Protein AF-0000000081276020 (afdb_homodimer)

Sequence (144 aa):
MLYGQRYEKLRRVLREVRREANLTQVQLAERLGKGQSYVSKLERGEQYIDVLEFVEWCEACSAAPGEVIARLMLYGQRYEKLRRVLREVRREANLTQVQLAERLGKGQSYVSKLERGEQYIDVLEFVEWCEAC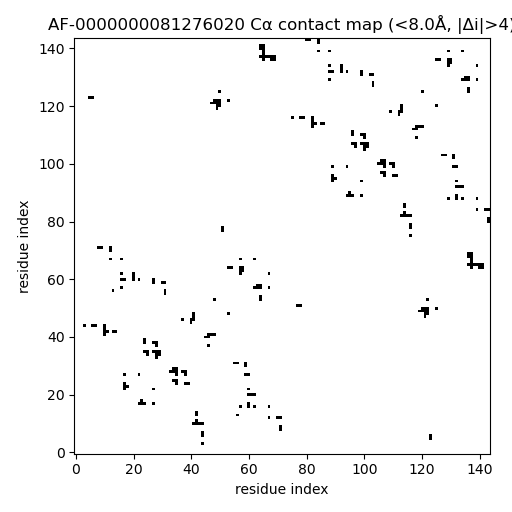SAAPGEVIARL

Organism: Ralstonia solanacearum (NCBI:txid305)

pLDDT: mean 92.73, std 11.74, range [39.75, 98.69]

Secondary structure (DSSP, 8-state):
-THHHHHHHHHHHHHHHHHHTT--HHHHHHHHTS-HHHHHHHHHTSS--BHHHHHHHHHHTT--HHHHHTT-/-THHHHHHHHHHHHHHHHHHTT--HHHHHHHHTS-HHHHHHHHHTSS--BHHHHHHHHHHTT--HHHHHTT-

Structure (mmCIF, N/CA/C/O backbone):
data_AF-0000000081276020-model_v1
#
loop_
_entity.id
_entity.type
_entity.pdbx_description
1 polymer 'Helix-turn-helix domain-containing protein'
#
loop_
_atom_site.group_PDB
_atom_site.id
_atom_site.type_symbol
_atom_site.label_atom_id
_atom_site.label_alt_id
_atom_site.label_comp_id
_atom_site.label_asym_id
_atom_site.label_entity_id
_atom_site.label_seq_id
_atom_site.pdbx_PDB_ins_code
_atom_site.Cartn_x
_atom_site.Cartn_y
_atom_site.Cartn_z
_atom_site.occupancy
_atom_site.B_iso_or_equiv
_atom_site.auth_seq_id
_atom_site.auth_comp_id
_atom_site.auth_asym_id
_atom_site.auth_atom_id
_atom_site.pdbx_PDB_model_num
ATOM 1 N N . MET A 1 1 ? -18.625 3.828 -6.773 1 40.81 1 MET A N 1
ATOM 2 C CA . MET A 1 1 ? -17.25 3.354 -6.879 1 40.81 1 MET A CA 1
ATOM 3 C C . MET A 1 1 ? -16.922 2.41 -5.727 1 40.81 1 MET A C 1
ATOM 5 O O . MET A 1 1 ? -16.828 2.836 -4.574 1 40.81 1 MET A O 1
ATOM 9 N N . LEU A 1 2 ? -17.5 1.058 -5.625 1 46.94 2 LEU A N 1
ATOM 10 C CA . LEU A 1 2 ? -17.484 -0.058 -4.688 1 46.94 2 LEU A CA 1
ATOM 11 C C . LEU A 1 2 ? -16.125 -0.173 -3.998 1 46.94 2 LEU A C 1
ATOM 13 O O . LEU A 1 2 ? -16.062 -0.488 -2.809 1 46.94 2 LEU A O 1
ATOM 17 N N . TYR A 1 3 ? -14.977 0.001 -4.938 1 53.5 3 TYR A N 1
ATOM 18 C CA . TYR A 1 3 ? -13.633 0.109 -4.375 1 53.5 3 TYR A CA 1
ATOM 19 C C . TYR A 1 3 ? -13.555 1.252 -3.371 1 53.5 3 TYR A C 1
ATOM 21 O O . TYR A 1 3 ? -12.797 1.181 -2.4 1 53.5 3 TYR A O 1
ATOM 29 N N . GLY A 1 4 ? -14.703 1.817 -3.465 1 60.56 4 GLY A N 1
ATOM 30 C CA . GLY A 1 4 ? -14.844 2.982 -2.607 1 60.56 4 GLY A CA 1
ATOM 31 C C . GLY A 1 4 ? -15.141 2.625 -1.163 1 60.56 4 GLY A C 1
ATOM 32 O O . GLY A 1 4 ? -14.633 3.268 -0.243 1 60.56 4 GLY A O 1
ATOM 33 N N . GLN A 1 5 ? -15.859 1.552 -1.09 1 66.5 5 GLN A N 1
ATOM 34 C CA . GLN A 1 5 ? -16.234 1.196 0.276 1 66.5 5 GLN A CA 1
ATOM 35 C C . GLN A 1 5 ? -15.039 0.606 1.032 1 66.5 5 GLN A C 1
ATOM 37 O O . GLN A 1 5 ? -14.852 0.89 2.217 1 66.5 5 GLN A O 1
ATOM 42 N N . ARG A 1 6 ? -14.328 -0.079 0.251 1 73.25 6 ARG A N 1
ATOM 43 C CA . ARG A 1 6 ? -13.203 -0.74 0.897 1 73.25 6 ARG A CA 1
ATOM 44 C C . ARG A 1 6 ? -12.133 0.271 1.295 1 73.25 6 ARG A C 1
ATOM 46 O O . ARG A 1 6 ? -11.367 0.039 2.236 1 73.25 6 ARG A O 1
ATOM 53 N N . TYR A 1 7 ? -12.422 1.371 0.664 1 87.06 7 TYR A N 1
ATOM 54 C CA . TYR A 1 7 ? -11.398 2.379 0.92 1 87.06 7 TYR A CA 1
ATOM 55 C C . TYR A 1 7 ? -11.742 3.209 2.15 1 87.06 7 TYR A C 1
ATOM 57 O O . TYR A 1 7 ? -10.953 4.043 2.588 1 87.06 7 TYR A O 1
ATOM 65 N N . GLU A 1 8 ? -12.93 2.955 2.641 1 91.25 8 GLU A N 1
ATOM 66 C CA . GLU A 1 8 ? -13.375 3.738 3.791 1 91.25 8 GLU A CA 1
ATOM 67 C C . GLU A 1 8 ? -12.523 3.445 5.02 1 91.25 8 GLU A C 1
ATOM 69 O O . GLU A 1 8 ? -12.141 4.363 5.75 1 91.25 8 GLU A O 1
ATOM 74 N N . LYS A 1 9 ? -12.281 2.18 5.242 1 93.12 9 LYS A N 1
ATOM 75 C CA . LYS A 1 9 ? -11.453 1.806 6.383 1 93.12 9 LYS A CA 1
ATOM 76 C C . LYS A 1 9 ? -10.047 2.373 6.25 1 93.12 9 LYS A C 1
ATOM 78 O O . LYS A 1 9 ? -9.469 2.861 7.223 1 93.12 9 LYS A O 1
ATOM 83 N N . LEU A 1 10 ? -9.484 2.275 5.062 1 94.88 10 LEU A N 1
ATOM 84 C CA . LEU A 1 10 ? -8.156 2.824 4.824 1 94.88 10 LEU A CA 1
ATOM 85 C C . LEU A 1 10 ? -8.133 4.324 5.102 1 94.88 10 LEU A C 1
ATOM 87 O O . LEU A 1 10 ? -7.219 4.82 5.766 1 94.88 10 LEU A O 1
ATOM 91 N N . ARG A 1 11 ? -9.094 5.008 4.641 1 94.06 11 ARG A N 1
ATOM 92 C CA . ARG A 1 11 ? -9.156 6.449 4.84 1 94.06 11 ARG A CA 1
ATOM 93 C C . ARG A 1 11 ? -9.25 6.797 6.32 1 94.06 11 ARG A C 1
ATOM 95 O O . ARG A 1 11 ? -8.609 7.742 6.785 1 94.06 11 ARG A O 1
ATOM 102 N N . ARG A 1 12 ? -10.078 6.043 6.992 1 95.75 12 ARG A N 1
ATOM 103 C CA . ARG A 1 12 ? -10.219 6.25 8.43 1 95.75 12 ARG A CA 1
ATOM 104 C C . ARG A 1 12 ? -8.891 6.051 9.148 1 95.75 12 ARG A C 1
ATOM 106 O O . ARG A 1 12 ? -8.516 6.855 10.008 1 95.75 12 ARG A O 1
ATOM 113 N N . VAL A 1 13 ? -8.195 5.035 8.758 1 96.69 13 VAL A N 1
ATOM 114 C CA . VAL A 1 13 ? -6.914 4.723 9.375 1 96.69 13 VAL A CA 1
ATOM 115 C C . VAL A 1 13 ? -5.91 5.832 9.07 1 96.69 13 VAL A C 1
ATOM 117 O O . VAL A 1 13 ? -5.16 6.258 9.953 1 96.69 13 VAL A O 1
ATOM 120 N N . LEU A 1 14 ? -5.887 6.293 7.828 1 96.94 14 LEU A N 1
ATOM 121 C CA . LEU A 1 14 ? -4.965 7.359 7.449 1 96.94 14 LEU A CA 1
ATOM 122 C C . LEU A 1 14 ? -5.25 8.625 8.242 1 96.94 14 LEU A C 1
ATOM 124 O O . LEU A 1 14 ? -4.324 9.281 8.727 1 96.94 14 LEU A O 1
ATOM 128 N N . ARG A 1 15 ? -6.461 8.93 8.375 1 97.69 15 ARG A N 1
ATOM 129 C CA . ARG A 1 15 ? -6.848 10.086 9.172 1 97.69 15 ARG A CA 1
ATOM 130 C C . ARG A 1 15 ? -6.422 9.93 10.625 1 97.69 15 ARG A C 1
ATOM 132 O O . ARG A 1 15 ? -5.895 10.859 11.234 1 97.69 15 ARG A O 1
ATOM 139 N N . GLU A 1 16 ? -6.668 8.789 11.219 1 98.31 16 GLU A N 1
ATOM 140 C CA . GLU A 1 16 ? -6.293 8.508 12.602 1 98.31 16 GLU A CA 1
ATOM 141 C C . GLU A 1 16 ? -4.785 8.625 12.797 1 98.31 16 GLU A C 1
ATOM 143 O O . GLU A 1 16 ? -4.328 9.195 13.789 1 98.31 16 GLU A O 1
ATOM 148 N N . VAL A 1 17 ? -4.055 8.109 11.867 1 98.31 17 VAL A N 1
ATOM 149 C CA . VAL A 1 17 ? -2.6 8.156 11.938 1 98.31 17 VAL A CA 1
ATOM 150 C C . VAL A 1 17 ? -2.131 9.609 11.914 1 98.31 17 VAL A C 1
ATOM 152 O O . VAL A 1 17 ? -1.229 9.992 12.672 1 98.31 17 VAL A O 1
ATOM 155 N N . ARG A 1 18 ? -2.693 10.336 11 1 98.56 18 ARG A N 1
ATOM 156 C CA . ARG A 1 18 ? -2.352 11.758 10.961 1 98.56 18 ARG A CA 1
ATOM 157 C C . ARG A 1 18 ? -2.662 12.43 12.289 1 98.56 18 ARG A C 1
ATOM 159 O O . ARG A 1 18 ? -1.84 13.188 12.812 1 98.56 18 ARG A O 1
ATOM 166 N N . ARG A 1 19 ? -3.836 12.164 12.875 1 98.5 19 ARG A N 1
ATOM 167 C CA . ARG A 1 19 ? -4.277 12.781 14.125 1 98.5 19 ARG A CA 1
ATOM 168 C C . ARG A 1 19 ? -3.41 12.336 15.297 1 98.5 19 ARG A C 1
ATOM 170 O O . ARG A 1 19 ? -3.062 13.141 16.156 1 98.5 19 ARG A O 1
ATOM 177 N N . GLU A 1 20 ? -3.086 11.109 15.344 1 98.25 20 GLU A N 1
ATOM 178 C CA . GLU A 1 20 ? -2.219 10.562 16.375 1 98.25 20 GLU A CA 1
ATOM 179 C C . GLU A 1 20 ? -0.85 11.234 16.375 1 98.25 20 GLU A C 1
ATOM 181 O O . GLU A 1 20 ? -0.202 11.352 17.406 1 98.25 20 GLU A O 1
ATOM 186 N N . ALA A 1 21 ? -0.432 11.641 15.164 1 98.25 21 ALA A N 1
ATOM 187 C CA . ALA A 1 21 ? 0.837 12.344 15.016 1 98.25 21 ALA A CA 1
ATOM 188 C C . ALA A 1 21 ? 0.682 13.828 15.336 1 98.25 21 ALA A C 1
ATOM 190 O O . ALA A 1 21 ? 1.643 14.594 15.242 1 98.25 21 ALA A O 1
ATOM 191 N N . ASN A 1 22 ? -0.595 14.242 15.602 1 98.69 22 ASN A N 1
ATOM 192 C CA . ASN A 1 22 ? -0.942 15.625 15.922 1 98.69 22 ASN A CA 1
ATOM 193 C C . ASN A 1 22 ? -0.652 16.562 14.758 1 98.69 22 ASN A C 1
ATOM 195 O O . ASN A 1 22 ? -0.103 17.641 14.945 1 98.69 22 ASN A O 1
ATOM 199 N N . LEU A 1 23 ? -0.915 16.141 13.609 1 98.56 23 LEU A N 1
ATOM 200 C CA . LEU A 1 23 ? -0.724 16.953 12.414 1 98.56 23 LEU A CA 1
ATOM 201 C C . LEU A 1 23 ? -2.064 17.375 11.82 1 98.56 23 LEU A C 1
ATOM 203 O O . LEU A 1 23 ? -3.014 16.594 11.805 1 98.56 23 LEU A O 1
ATOM 207 N N . THR A 1 24 ? -2.012 18.609 11.352 1 98.56 24 THR A N 1
ATOM 208 C CA . THR A 1 24 ? -3.125 19.047 10.516 1 98.56 24 THR A CA 1
ATOM 209 C C . THR A 1 24 ? -2.947 18.562 9.086 1 98.56 24 THR A C 1
ATOM 211 O O . THR A 1 24 ? -1.89 18.031 8.727 1 98.56 24 THR A O 1
ATOM 214 N N . GLN A 1 25 ? -4.02 18.672 8.32 1 98.5 25 GLN A N 1
ATOM 215 C CA . GLN A 1 25 ? -3.902 18.312 6.914 1 98.5 25 GLN A CA 1
ATOM 216 C C . GLN A 1 25 ? -2.824 19.141 6.223 1 98.5 25 GLN A C 1
ATOM 218 O O . GLN A 1 25 ? -2.068 18.609 5.398 1 98.5 25 GLN A O 1
ATOM 223 N N . VAL A 1 26 ? -2.729 20.453 6.57 1 98.56 26 VAL A N 1
ATOM 224 C CA . VAL A 1 26 ? -1.757 21.359 5.98 1 98.56 26 VAL A CA 1
ATOM 225 C C . VAL A 1 26 ? -0.343 20.938 6.363 1 98.56 26 VAL A C 1
ATOM 227 O O . VAL A 1 26 ? 0.544 20.859 5.508 1 98.56 26 VAL A O 1
ATOM 230 N N . GLN A 1 27 ? -0.147 20.641 7.641 1 98.69 27 GLN A N 1
ATOM 231 C CA . GLN A 1 27 ? 1.163 20.234 8.133 1 98.69 27 GLN A CA 1
ATOM 232 C C . GLN A 1 27 ? 1.602 18.922 7.492 1 98.69 27 GLN A C 1
ATOM 234 O O . GLN A 1 27 ? 2.762 18.766 7.102 1 98.69 27 GLN A O 1
ATOM 239 N N . LEU A 1 28 ? 0.747 17.984 7.398 1 98.69 28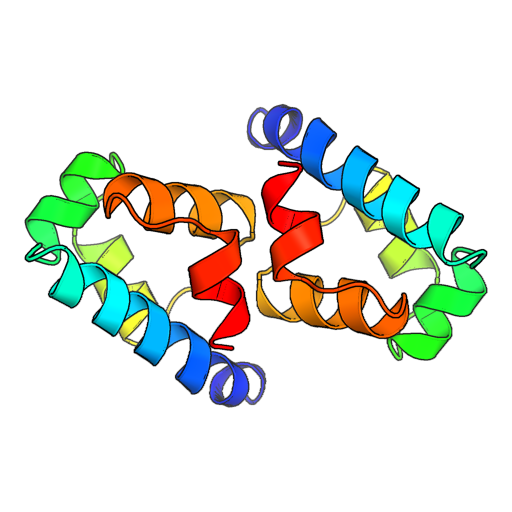 LEU A N 1
ATOM 240 C CA . LEU A 1 28 ? 1.063 16.719 6.742 1 98.69 28 LEU A CA 1
ATOM 241 C C . LEU A 1 28 ? 1.406 16.938 5.273 1 98.69 28 LEU A C 1
ATOM 243 O O . LEU A 1 28 ? 2.371 16.375 4.766 1 98.69 28 LEU A O 1
ATOM 247 N N . ALA A 1 29 ? 0.591 17.703 4.59 1 98.5 29 ALA A N 1
ATOM 248 C CA . ALA A 1 29 ? 0.831 18 3.18 1 98.5 29 ALA A CA 1
ATOM 249 C C . ALA A 1 29 ? 2.223 18.594 2.971 1 98.5 29 ALA A C 1
ATOM 251 O O . ALA A 1 29 ? 2.926 18.219 2.027 1 98.5 29 ALA A O 1
ATOM 252 N N . GLU A 1 30 ? 2.611 19.453 3.846 1 98.38 30 GLU A N 1
ATOM 253 C CA . GLU A 1 30 ? 3.934 20.062 3.779 1 98.38 30 GLU A CA 1
ATOM 254 C C . GLU A 1 30 ? 5.035 19.016 3.924 1 98.38 30 GLU A C 1
ATOM 256 O O . GLU A 1 30 ? 6.008 19.016 3.164 1 98.38 30 GLU A O 1
ATOM 261 N N . ARG A 1 31 ? 4.863 18.109 4.871 1 97.94 31 ARG A N 1
ATOM 262 C CA . ARG A 1 31 ? 5.844 17.047 5.09 1 97.94 31 ARG A CA 1
ATOM 263 C C . ARG A 1 31 ? 5.926 16.125 3.877 1 97.94 31 ARG A C 1
ATOM 265 O O . ARG A 1 31 ? 6.984 15.555 3.59 1 97.94 31 ARG A O 1
ATOM 272 N N . LEU A 1 32 ? 4.855 16.016 3.203 1 97.56 32 LEU A N 1
ATOM 273 C CA . LEU A 1 32 ? 4.781 15.133 2.047 1 97.56 32 LEU A CA 1
ATOM 274 C C . LEU A 1 32 ? 5.234 15.852 0.781 1 97.56 32 LEU A C 1
ATOM 276 O O . LEU A 1 32 ? 5.391 15.227 -0.272 1 97.56 32 LEU A O 1
ATOM 280 N N . GLY A 1 33 ? 5.414 17.141 0.904 1 97.56 33 GLY A N 1
ATOM 281 C CA . GLY A 1 33 ? 5.723 17.922 -0.28 1 97.56 33 GLY A CA 1
ATOM 282 C C . GLY A 1 33 ? 4.559 18.016 -1.251 1 97.56 33 GLY A C 1
ATOM 283 O O . GLY A 1 33 ? 4.754 17.984 -2.467 1 97.56 33 GLY A O 1
ATOM 284 N N . LYS A 1 34 ? 3.428 17.984 -0.756 1 97.25 34 LYS A N 1
ATOM 285 C CA . LYS A 1 34 ? 2.197 18.047 -1.541 1 97.25 34 LYS A CA 1
ATOM 286 C C . LYS A 1 34 ? 1.322 19.219 -1.097 1 97.25 34 LYS A C 1
ATOM 288 O O . LYS A 1 34 ? 1.659 19.922 -0.146 1 97.25 34 LYS A O 1
ATOM 293 N N . GLY A 1 35 ? 0.265 19.438 -1.832 1 97.5 35 GLY A N 1
ATOM 294 C CA . GLY A 1 35 ? -0.732 20.406 -1.413 1 97.5 35 GLY A CA 1
ATOM 295 C C . GLY A 1 35 ? -1.752 19.828 -0.446 1 97.5 35 GLY A C 1
ATOM 296 O O . GLY A 1 35 ? -2.055 18.641 -0.489 1 97.5 35 GLY A O 1
ATOM 297 N N . GLN A 1 36 ? -2.283 20.703 0.4 1 97.81 36 GLN A N 1
ATOM 298 C CA . GLN A 1 36 ? -3.291 20.281 1.37 1 97.81 36 GLN A CA 1
ATOM 299 C C . GLN A 1 36 ? -4.461 19.594 0.682 1 97.81 36 GLN A C 1
ATOM 301 O O . GLN A 1 36 ? -5.047 18.656 1.235 1 97.81 36 GLN A O 1
ATOM 306 N N . SER A 1 37 ? -4.781 19.984 -0.482 1 98 37 SER A N 1
ATOM 307 C CA . SER A 1 37 ? -5.895 19.375 -1.211 1 98 37 SER A CA 1
ATOM 308 C C . SER A 1 37 ? -5.656 17.891 -1.447 1 98 37 SER A C 1
ATOM 310 O O . SER A 1 37 ? -6.605 17.109 -1.486 1 98 37 SER A O 1
ATOM 312 N N . TYR A 1 38 ? -4.449 17.516 -1.658 1 96.5 38 TYR A N 1
ATOM 313 C CA . TYR A 1 38 ? -4.105 16.109 -1.836 1 96.5 38 TYR A CA 1
ATOM 314 C C . TYR A 1 38 ? -4.523 15.289 -0.621 1 96.5 38 TYR A C 1
ATOM 316 O O . TYR A 1 38 ? -5.176 14.258 -0.758 1 96.5 38 TYR A O 1
ATOM 324 N N . VAL A 1 39 ? -4.152 15.742 0.545 1 97.56 39 VAL A N 1
ATOM 325 C CA . VAL A 1 39 ? -4.457 15.062 1.799 1 97.56 39 VAL A CA 1
ATOM 326 C C . VAL A 1 39 ? -5.969 15.031 2.016 1 97.56 39 VAL A C 1
ATOM 328 O O . VAL A 1 39 ? -6.539 13.977 2.318 1 97.56 39 VAL A O 1
ATOM 331 N N . SER A 1 40 ? -6.59 16.172 1.817 1 97.06 40 SER A N 1
ATOM 332 C CA . SER A 1 40 ? -8.031 16.266 2.037 1 97.06 40 SER A CA 1
ATOM 333 C C . SER A 1 40 ? -8.805 15.367 1.079 1 97.06 40 SER A C 1
ATOM 335 O O . SER A 1 40 ? -9.727 14.656 1.49 1 97.06 40 SER A O 1
ATOM 337 N N . LYS A 1 41 ? -8.445 15.328 -0.178 1 95.69 41 LYS A N 1
ATOM 338 C CA . LYS A 1 41 ? -9.109 14.492 -1.172 1 95.69 41 LYS A CA 1
ATOM 339 C C . LYS A 1 41 ? -8.93 13.008 -0.849 1 95.69 41 LYS A C 1
ATOM 341 O O . LYS A 1 41 ? -9.852 12.211 -1.052 1 95.69 41 LYS A O 1
ATOM 346 N N . LEU A 1 42 ? -7.789 12.695 -0.401 1 94.12 42 LEU A N 1
ATOM 347 C CA . LEU A 1 42 ? -7.535 11.312 -0.01 1 94.12 42 LEU A CA 1
ATOM 348 C C . LEU A 1 42 ? -8.414 10.914 1.174 1 94.12 42 LEU A C 1
ATOM 350 O O . LEU A 1 42 ? -9.094 9.891 1.129 1 94.12 42 LEU A O 1
ATOM 354 N N . GLU A 1 43 ? -8.43 11.758 2.139 1 94.81 43 GLU A N 1
ATOM 355 C CA . GLU A 1 43 ? -9.164 11.438 3.355 1 94.81 43 GLU A CA 1
ATOM 356 C C . GLU A 1 43 ? -10.672 11.453 3.105 1 94.81 43 GLU A C 1
ATOM 358 O O . GLU A 1 43 ? -11.438 10.852 3.855 1 94.81 43 GLU A O 1
ATOM 363 N N . ARG A 1 44 ? -11.094 12.078 2.037 1 91.88 44 ARG A N 1
ATOM 364 C CA . ARG A 1 44 ? -12.516 12.148 1.718 1 91.88 44 ARG A CA 1
ATOM 365 C C . ARG A 1 44 ? -12.898 11.102 0.681 1 91.88 44 ARG A C 1
ATOM 367 O O . ARG A 1 44 ? -14.07 10.969 0.331 1 91.88 44 ARG A O 1
ATOM 374 N N . GLY A 1 45 ? -11.953 10.398 0.183 1 88.94 45 GLY A N 1
ATOM 375 C CA . GLY A 1 45 ? -12.242 9.289 -0.716 1 88.94 45 GLY A CA 1
ATOM 376 C C . GLY A 1 45 ? -12.281 9.703 -2.176 1 88.94 45 GLY A C 1
ATOM 377 O O . GLY A 1 45 ? -12.875 9.008 -3.006 1 88.94 45 GLY A O 1
ATOM 378 N N . GLU A 1 46 ? -11.68 10.781 -2.506 1 90.69 46 GLU A N 1
ATOM 379 C CA . GLU A 1 46 ? -11.664 11.273 -3.881 1 90.69 46 GLU A CA 1
ATOM 380 C C . GLU A 1 46 ? -10.359 10.914 -4.586 1 90.69 46 GLU A C 1
ATOM 382 O O . GLU A 1 46 ? -10.234 11.086 -5.801 1 90.69 46 GLU A O 1
ATOM 387 N N . GLN A 1 47 ? -9.367 10.461 -3.854 1 88.88 47 GLN A N 1
ATOM 388 C CA . GLN A 1 47 ? -8.078 10.023 -4.383 1 88.88 47 GLN A CA 1
ATOM 389 C C . GLN A 1 47 ? -7.641 8.711 -3.738 1 88.88 47 GLN A C 1
ATOM 391 O O . GLN A 1 47 ? -7.898 8.477 -2.555 1 88.88 47 GLN A O 1
ATOM 396 N N . TYR A 1 48 ? -7.004 7.918 -4.586 1 87.69 48 TYR A N 1
ATOM 397 C CA . TYR A 1 48 ? -6.438 6.676 -4.074 1 87.69 48 TYR A CA 1
ATOM 398 C C . TYR A 1 48 ? -4.957 6.844 -3.748 1 87.69 48 TYR A C 1
ATOM 400 O O . TYR A 1 48 ? -4.32 7.793 -4.207 1 87.69 48 TYR A O 1
ATOM 408 N N . ILE A 1 49 ? -4.562 6 -2.873 1 92.12 49 ILE A N 1
ATOM 409 C CA . ILE A 1 49 ? -3.164 6.078 -2.461 1 92.12 49 ILE A CA 1
ATOM 410 C C . ILE A 1 49 ? -2.449 4.777 -2.818 1 92.12 49 ILE A C 1
ATOM 412 O O . ILE A 1 49 ? -2.959 3.688 -2.551 1 92.12 49 ILE A O 1
ATOM 416 N N . ASP A 1 50 ? -1.308 4.879 -3.506 1 91 50 ASP A N 1
ATOM 417 C CA . ASP A 1 50 ? -0.551 3.666 -3.797 1 91 50 ASP A CA 1
ATOM 418 C C . ASP A 1 50 ? 0.346 3.283 -2.621 1 91 50 ASP A C 1
ATOM 420 O O . ASP A 1 50 ? 0.418 4.008 -1.627 1 91 50 ASP A O 1
ATOM 424 N N . VAL A 1 51 ? 1.002 2.219 -2.711 1 95.12 51 VAL A N 1
ATOM 425 C CA . VAL A 1 51 ? 1.743 1.64 -1.595 1 95.12 51 VAL A CA 1
ATOM 426 C C . VAL A 1 51 ? 2.875 2.578 -1.184 1 95.12 51 VAL A C 1
ATOM 428 O O . VAL A 1 51 ? 3.109 2.795 0.008 1 95.12 51 VAL A O 1
ATOM 431 N N . LEU A 1 52 ? 3.562 3.139 -2.113 1 93.12 52 LEU A N 1
ATOM 432 C CA . LEU A 1 52 ? 4.699 3.986 -1.778 1 93.12 52 LEU A CA 1
ATOM 433 C C . LEU A 1 52 ? 4.238 5.285 -1.125 1 93.12 52 LEU A C 1
ATOM 435 O O . LEU A 1 52 ? 4.859 5.762 -0.173 1 93.12 52 LEU A O 1
ATOM 439 N N . GLU A 1 53 ? 3.201 5.824 -1.628 1 93.38 53 GLU A N 1
ATOM 440 C CA . GLU A 1 53 ? 2.627 7.008 -0.999 1 93.38 53 GLU A CA 1
ATOM 441 C C . GLU A 1 53 ? 2.143 6.703 0.416 1 93.38 53 GLU A C 1
ATOM 443 O O . GLU A 1 53 ? 2.256 7.543 1.312 1 93.38 53 GLU A O 1
ATOM 448 N N . PHE A 1 54 ? 1.588 5.559 0.528 1 96.25 54 PHE A N 1
ATOM 449 C CA . PHE A 1 54 ? 1.165 5.109 1.849 1 96.25 54 PHE A CA 1
ATOM 450 C C . PHE A 1 54 ? 2.346 5.074 2.812 1 96.25 54 PHE A C 1
ATOM 452 O O . PHE A 1 54 ? 2.246 5.555 3.943 1 96.25 54 PHE A O 1
ATOM 459 N N . VAL A 1 55 ? 3.418 4.523 2.404 1 96.94 55 VAL A N 1
ATOM 460 C CA . VAL A 1 55 ? 4.621 4.461 3.227 1 96.94 55 VAL A CA 1
ATOM 461 C C . VAL A 1 55 ? 5.082 5.875 3.576 1 96.94 55 VAL A C 1
ATOM 463 O O . VAL A 1 55 ? 5.402 6.16 4.734 1 96.94 55 VAL A O 1
ATOM 466 N N . GLU A 1 56 ? 5.098 6.742 2.639 1 96.62 56 GLU A N 1
ATOM 467 C CA . GLU A 1 56 ? 5.504 8.125 2.863 1 96.62 56 GLU A CA 1
ATOM 468 C C . GLU A 1 56 ? 4.582 8.82 3.865 1 96.62 56 GLU A C 1
ATOM 470 O O . GLU A 1 56 ? 5.039 9.594 4.707 1 96.62 56 GLU A O 1
ATOM 475 N N . TRP A 1 57 ? 3.293 8.531 3.676 1 98.19 57 TRP A N 1
ATOM 476 C CA . TRP A 1 57 ? 2.305 9.062 4.605 1 98.19 57 TRP A CA 1
ATOM 477 C C . TRP A 1 57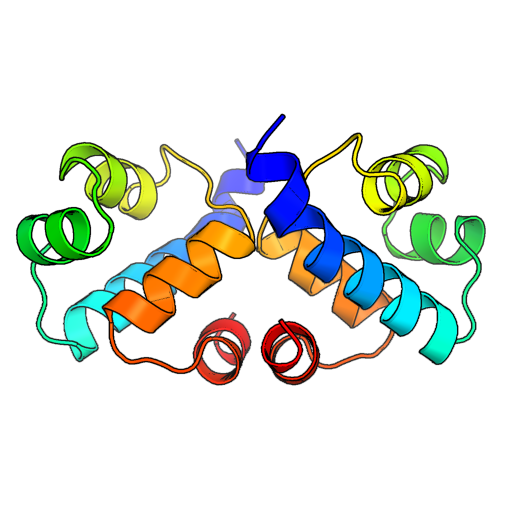 ? 2.619 8.641 6.035 1 98.19 57 TRP A C 1
ATOM 479 O O . TRP A 1 57 ? 2.631 9.477 6.949 1 98.19 57 TRP A O 1
ATOM 489 N N . CYS A 1 58 ? 2.832 7.402 6.199 1 98.31 58 CYS A N 1
ATOM 490 C CA . CYS A 1 58 ? 3.139 6.875 7.527 1 98.31 58 CYS A CA 1
ATOM 491 C C . CYS A 1 58 ? 4.414 7.5 8.078 1 98.31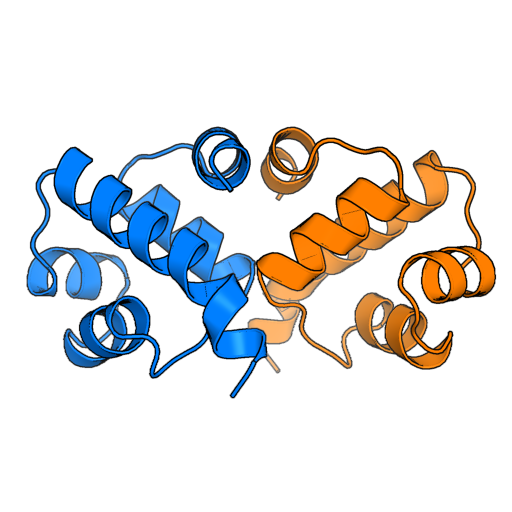 58 CYS A C 1
ATOM 493 O O . CYS A 1 58 ? 4.449 7.926 9.234 1 98.31 58 CYS A O 1
ATOM 495 N N . GLU A 1 59 ? 5.441 7.59 7.281 1 97.69 59 GLU A N 1
ATOM 496 C CA . GLU A 1 59 ? 6.727 8.141 7.703 1 97.69 59 GLU A CA 1
ATOM 497 C C . GLU A 1 59 ? 6.598 9.609 8.086 1 97.69 59 GLU A C 1
ATOM 499 O O . GLU A 1 59 ? 7.195 10.055 9.07 1 97.69 59 GLU A O 1
ATOM 504 N N . ALA A 1 60 ? 5.801 10.273 7.285 1 98.25 60 ALA A N 1
ATOM 505 C CA . ALA A 1 60 ? 5.562 11.688 7.586 1 98.25 60 ALA A CA 1
ATOM 506 C C . ALA A 1 60 ? 4.875 11.852 8.938 1 98.25 60 ALA A C 1
ATOM 508 O O . ALA A 1 60 ? 5.008 12.891 9.586 1 98.25 60 ALA A O 1
ATOM 509 N N . CYS A 1 61 ? 4.199 10.844 9.383 1 98.56 61 CYS A N 1
ATOM 510 C CA . CYS A 1 61 ? 3.484 10.852 10.648 1 98.56 61 CYS A CA 1
ATOM 511 C C . CYS A 1 61 ? 4.301 10.172 11.742 1 98.56 61 CYS A C 1
ATOM 513 O O . CYS A 1 61 ? 3.807 9.953 12.852 1 98.56 61 CYS A O 1
ATOM 515 N N . SER A 1 62 ? 5.527 9.766 11.406 1 98.06 62 SER A N 1
ATOM 516 C CA . SER A 1 62 ? 6.406 9.047 12.32 1 98.06 62 SER A CA 1
ATOM 517 C C . SER A 1 62 ? 5.766 7.746 12.797 1 98.06 62 SER A C 1
ATOM 519 O O . SER A 1 62 ? 5.887 7.383 13.969 1 98.06 62 SER A O 1
ATOM 521 N N . ALA A 1 63 ? 5.012 7.16 11.984 1 97.94 63 ALA A N 1
ATOM 522 C CA . ALA A 1 63 ? 4.379 5.871 12.242 1 97.94 63 ALA A CA 1
ATOM 523 C C . ALA A 1 63 ? 5.02 4.766 11.406 1 97.94 63 ALA A C 1
ATOM 525 O O . ALA A 1 63 ? 5.434 5 10.273 1 97.94 63 ALA A O 1
ATOM 526 N N . ALA A 1 64 ? 5.059 3.596 11.969 1 97.75 64 ALA A N 1
ATOM 527 C CA . ALA A 1 64 ? 5.594 2.453 11.234 1 97.75 64 ALA A CA 1
ATOM 528 C C . ALA A 1 64 ? 4.57 1.912 10.242 1 97.75 64 ALA A C 1
ATOM 530 O O . ALA A 1 64 ? 3.494 1.46 10.633 1 97.75 64 ALA A O 1
ATOM 531 N N . PRO A 1 65 ? 4.906 1.922 8.953 1 97.75 65 PRO A N 1
ATOM 532 C CA . PRO A 1 65 ? 3.941 1.464 7.945 1 97.75 65 PRO A CA 1
ATOM 533 C C . PRO A 1 65 ? 3.398 0.069 8.242 1 97.75 65 PRO A C 1
ATOM 535 O O . PRO A 1 65 ? 2.211 -0.193 8.039 1 97.75 65 PRO A O 1
ATOM 538 N N . GLY A 1 66 ? 4.285 -0.804 8.703 1 97.62 66 GLY A N 1
ATOM 539 C CA . GLY A 1 66 ? 3.865 -2.156 9.023 1 97.62 66 GLY A CA 1
ATOM 540 C C . GLY A 1 66 ? 2.779 -2.205 10.086 1 97.62 66 GLY A C 1
ATOM 541 O O . GLY A 1 66 ? 1.848 -3.008 9.992 1 97.62 66 GLY A O 1
ATOM 542 N N . GLU A 1 67 ? 2.916 -1.349 11.094 1 97.12 67 GLU A N 1
ATOM 543 C CA . GLU A 1 67 ? 1.912 -1.281 12.148 1 97.12 67 GLU A CA 1
ATOM 544 C C . GLU A 1 67 ? 0.61 -0.671 11.641 1 97.12 67 GLU A C 1
ATOM 546 O O . GLU A 1 67 ? -0.478 -1.113 12.016 1 97.12 67 GLU A O 1
ATOM 551 N N . VAL A 1 68 ? 0.698 0.311 10.836 1 97.56 68 VAL A N 1
ATOM 552 C CA . VAL A 1 68 ? -0.478 1.017 10.336 1 97.56 68 VAL A CA 1
ATOM 553 C C . VAL A 1 68 ? -1.28 0.1 9.422 1 97.56 68 VAL A C 1
ATOM 555 O O . VAL A 1 68 ? -2.506 0.017 9.531 1 97.56 68 VAL A O 1
ATOM 558 N N . ILE A 1 69 ? -0.585 -0.594 8.531 1 96.81 69 ILE A N 1
ATOM 559 C CA . ILE A 1 69 ? -1.293 -1.418 7.559 1 96.81 69 ILE A CA 1
ATOM 560 C C . ILE A 1 69 ? -1.949 -2.602 8.266 1 96.81 69 ILE A C 1
ATOM 562 O O . ILE A 1 69 ? -2.932 -3.162 7.77 1 96.81 69 ILE A O 1
ATOM 566 N N . ALA A 1 70 ? -1.447 -3.006 9.391 1 94.25 70 ALA A N 1
ATOM 567 C CA . ALA A 1 70 ? -2.025 -4.102 10.156 1 94.25 70 ALA A CA 1
ATOM 568 C C . ALA A 1 70 ? -3.389 -3.717 10.727 1 94.25 70 ALA A C 1
ATOM 570 O O . ALA A 1 70 ? -4.16 -4.582 11.148 1 94.25 70 ALA A O 1
ATOM 571 N N . ARG A 1 71 ? -3.674 -2.461 10.711 1 93.25 71 ARG A N 1
ATOM 572 C CA . ARG A 1 71 ? -4.957 -1.964 11.195 1 93.25 71 ARG A CA 1
ATOM 573 C C . ARG A 1 71 ? -6.055 -2.174 10.164 1 93.25 71 ARG A C 1
ATOM 575 O O . ARG A 1 71 ? -7.242 -2.053 10.477 1 93.25 71 ARG A O 1
ATOM 582 N N . LEU A 1 72 ? -5.625 -2.387 8.93 1 91.06 72 LEU A N 1
ATOM 583 C CA . LEU A 1 72 ? -6.59 -2.518 7.844 1 91.06 72 LEU A CA 1
ATOM 584 C C . LEU A 1 72 ? -7.25 -3.893 7.863 1 91.06 72 LEU A C 1
ATOM 586 O O . LEU A 1 72 ? -8.453 -4.012 7.625 1 91.06 72 LEU A O 1
ATOM 590 N N . MET B 1 1 ? 9.891 6.762 -16.297 1 39.75 1 MET B N 1
ATOM 591 C CA . MET B 1 1 ? 8.852 6.855 -15.273 1 39.75 1 MET B CA 1
ATOM 592 C C . MET B 1 1 ? 9.453 6.758 -13.875 1 39.75 1 MET B C 1
ATOM 594 O O . MET B 1 1 ? 9.969 5.707 -13.492 1 39.75 1 MET B O 1
ATOM 598 N N . LEU B 1 2 ? 10.203 7.797 -13.297 1 44.78 2 LEU B N 1
ATOM 599 C CA . LEU B 1 2 ? 10.992 8.008 -12.086 1 44.78 2 LEU B CA 1
ATOM 600 C C . LEU B 1 2 ? 10.367 7.297 -10.898 1 44.78 2 LEU B C 1
ATOM 602 O O . LEU B 1 2 ? 11.078 6.719 -10.07 1 44.78 2 LEU B O 1
ATOM 606 N N . TYR B 1 3 ? 8.844 7.449 -10.805 1 52.72 3 TYR B N 1
ATOM 607 C CA . TYR B 1 3 ? 8.102 6.617 -9.867 1 52.72 3 TYR B CA 1
ATOM 608 C C . TYR B 1 3 ? 8.352 5.137 -10.125 1 52.72 3 TYR B C 1
ATOM 610 O O . TYR B 1 3 ? 8.258 4.316 -9.211 1 52.72 3 TYR B O 1
ATOM 618 N N . GLY B 1 4 ? 9.133 5.191 -11.141 1 60.97 4 GLY B N 1
ATOM 619 C CA . GLY B 1 4 ? 9.469 3.875 -11.664 1 60.97 4 GLY B CA 1
ATOM 620 C C . GLY B 1 4 ? 10.57 3.188 -10.875 1 60.97 4 GLY B C 1
ATOM 621 O O . GLY B 1 4 ? 10.5 1.985 -10.617 1 60.97 4 GLY B O 1
ATOM 622 N N . GLN B 1 5 ? 11.43 4.031 -10.484 1 66.31 5 GLN B N 1
ATOM 623 C CA . GLN B 1 5 ? 12.562 3.428 -9.781 1 66.31 5 GLN B CA 1
ATOM 624 C C . GLN B 1 5 ? 12.172 2.99 -8.375 1 66.31 5 GLN B C 1
ATOM 626 O O . GLN B 1 5 ? 12.586 1.926 -7.914 1 66.31 5 GLN B O 1
ATOM 631 N N . ARG B 1 6 ? 11.352 3.816 -7.863 1 72.62 6 ARG B N 1
ATOM 632 C CA . ARG B 1 6 ? 10.969 3.521 -6.488 1 72.62 6 ARG B CA 1
ATOM 633 C C . ARG B 1 6 ? 10.086 2.279 -6.418 1 72.62 6 ARG B C 1
ATOM 635 O O . ARG B 1 6 ? 10.078 1.569 -5.41 1 72.62 6 ARG B O 1
ATOM 642 N N . TYR B 1 7 ? 9.68 2.072 -7.637 1 87.06 7 TYR B N 1
ATOM 643 C CA . TYR B 1 7 ? 8.758 0.939 -7.648 1 87.06 7 TYR B CA 1
ATOM 644 C C . TYR B 1 7 ? 9.508 -0.37 -7.859 1 87.06 7 TYR B C 1
ATOM 646 O O . TYR B 1 7 ? 8.914 -1.45 -7.781 1 87.06 7 TYR B O 1
ATOM 654 N N . GLU B 1 8 ? 10.781 -0.193 -8.125 1 91.31 8 GLU B N 1
ATOM 655 C CA . GLU B 1 8 ? 11.578 -1.394 -8.383 1 91.31 8 GLU B CA 1
ATOM 656 C C . GLU B 1 8 ? 11.695 -2.256 -7.133 1 91.31 8 GLU B C 1
ATOM 658 O O . GLU B 1 8 ? 11.57 -3.48 -7.199 1 91.31 8 GLU B O 1
ATOM 663 N N . LYS B 1 9 ? 11.961 -1.602 -6.047 1 93.12 9 LYS B N 1
ATOM 664 C CA . LYS B 1 9 ? 12.07 -2.34 -4.789 1 93.12 9 LYS B CA 1
ATOM 665 C C . LYS B 1 9 ? 10.742 -3.01 -4.434 1 93.12 9 LYS B C 1
ATOM 667 O O . LYS B 1 9 ? 10.727 -4.156 -3.986 1 93.12 9 LYS B O 1
ATOM 672 N N . LEU B 1 10 ? 9.664 -2.285 -4.59 1 94.88 10 LEU B N 1
ATOM 673 C CA . LEU B 1 10 ? 8.352 -2.854 -4.312 1 94.88 10 LEU B CA 1
ATOM 674 C C . LEU B 1 10 ? 8.086 -4.074 -5.188 1 94.88 10 LEU B C 1
ATOM 676 O O . LEU B 1 10 ? 7.629 -5.109 -4.695 1 94.88 10 LEU B O 1
ATOM 680 N N . ARG B 1 11 ? 8.391 -3.969 -6.41 1 94.06 11 ARG B N 1
ATOM 681 C CA . ARG B 1 11 ? 8.172 -5.074 -7.336 1 94.06 11 ARG B CA 1
ATOM 682 C C . ARG B 1 11 ? 8.992 -6.293 -6.938 1 94.06 11 ARG B C 1
ATOM 684 O O . ARG B 1 11 ? 8.508 -7.426 -6.996 1 94.06 11 ARG B O 1
ATOM 691 N N . ARG B 1 12 ? 10.219 -6.023 -6.594 1 95.75 12 ARG B N 1
ATOM 692 C CA . ARG B 1 12 ? 11.102 -7.102 -6.152 1 95.75 12 ARG B CA 1
ATOM 693 C C . ARG B 1 12 ? 10.531 -7.805 -4.93 1 95.75 12 ARG B C 1
ATOM 695 O O . ARG B 1 12 ? 10.508 -9.039 -4.867 1 95.75 12 ARG B O 1
ATOM 702 N N . VAL B 1 13 ? 10.047 -7.031 -4.02 1 96.75 13 VAL B N 1
ATOM 703 C CA . VAL B 1 13 ? 9.484 -7.578 -2.787 1 96.75 13 VAL B CA 1
ATOM 704 C C . VAL B 1 13 ? 8.234 -8.398 -3.105 1 96.75 13 VAL B C 1
ATOM 706 O O . VAL B 1 13 ? 8.047 -9.492 -2.566 1 96.75 13 VAL B O 1
ATOM 709 N N . LEU B 1 14 ? 7.383 -7.875 -3.977 1 96.94 14 LEU B N 1
ATOM 710 C CA . LEU B 1 14 ? 6.168 -8.594 -4.344 1 96.94 14 LEU B CA 1
ATOM 711 C C . LEU B 1 14 ? 6.5 -9.922 -5.008 1 96.94 14 LEU B C 1
ATOM 713 O O . LEU B 1 14 ? 5.883 -10.945 -4.703 1 96.94 14 LEU B O 1
ATOM 717 N N . ARG B 1 15 ? 7.438 -9.891 -5.84 1 97.69 15 ARG B N 1
ATOM 718 C CA . ARG B 1 15 ? 7.883 -11.125 -6.488 1 97.69 15 ARG B CA 1
ATOM 719 C C . ARG B 1 15 ? 8.422 -12.117 -5.465 1 97.69 15 ARG B C 1
ATOM 721 O O . ARG B 1 15 ? 8.109 -13.305 -5.523 1 97.69 15 ARG B O 1
ATOM 728 N N . GLU B 1 16 ? 9.258 -11.672 -4.566 1 98.31 16 GLU B N 1
ATOM 729 C CA . GLU B 1 16 ? 9.836 -12.516 -3.523 1 98.31 16 GLU B CA 1
ATOM 730 C C . GLU B 1 16 ? 8.75 -13.141 -2.654 1 98.31 16 GLU B C 1
ATOM 732 O O . GLU B 1 16 ? 8.812 -14.328 -2.328 1 98.31 16 GLU B O 1
ATOM 737 N N . VAL B 1 17 ? 7.789 -12.352 -2.311 1 98.31 17 VAL B N 1
ATOM 738 C CA . VAL B 1 17 ? 6.688 -12.82 -1.478 1 98.31 17 VAL B CA 1
ATOM 739 C C . VAL B 1 17 ? 5.922 -13.922 -2.207 1 98.31 17 VAL B C 1
ATOM 741 O O . VAL B 1 17 ? 5.555 -14.938 -1.605 1 98.31 17 VAL B O 1
ATOM 744 N N . ARG B 1 18 ? 5.641 -13.648 -3.447 1 98.56 18 ARG B N 1
ATOM 745 C CA . ARG B 1 18 ? 4.977 -14.68 -4.234 1 98.56 18 ARG B CA 1
ATOM 746 C C . ARG B 1 18 ? 5.797 -15.961 -4.258 1 98.56 18 ARG B C 1
ATOM 748 O O . ARG B 1 18 ? 5.258 -17.062 -4.059 1 98.56 18 ARG B O 1
ATOM 755 N N . ARG B 1 19 ? 7.105 -15.883 -4.484 1 98.5 19 ARG B N 1
ATOM 756 C CA . ARG B 1 19 ? 8 -17.031 -4.582 1 98.5 19 ARG B CA 1
ATOM 757 C C . ARG B 1 19 ? 8.117 -17.75 -3.242 1 98.5 19 ARG B C 1
ATOM 759 O O . ARG B 1 19 ? 8.125 -18.984 -3.193 1 98.5 19 ARG B O 1
ATOM 766 N N . GLU B 1 20 ? 8.219 -17.016 -2.195 1 98.25 20 GLU B N 1
ATOM 767 C CA . GLU B 1 20 ? 8.289 -17.578 -0.851 1 98.25 20 GLU B CA 1
ATOM 768 C C . GLU B 1 20 ? 7.039 -18.406 -0.53 1 98.25 20 GLU B C 1
ATOM 770 O O . GLU B 1 20 ? 7.102 -19.359 0.241 1 98.25 20 GLU B O 1
ATOM 775 N N . ALA B 1 21 ? 5.93 -17.984 -1.121 1 98.25 21 ALA B N 1
ATOM 776 C CA . ALA B 1 21 ? 4.668 -18.688 -0.943 1 98.25 21 ALA B CA 1
ATOM 777 C C . ALA B 1 21 ? 4.578 -19.891 -1.889 1 98.25 21 ALA B C 1
ATOM 779 O O . ALA B 1 21 ? 3.574 -20.609 -1.903 1 98.25 21 ALA B O 1
ATOM 780 N N . ASN B 1 22 ? 5.605 -20.016 -2.775 1 98.62 22 ASN B N 1
ATOM 781 C CA . ASN B 1 22 ? 5.691 -21.094 -3.762 1 98.62 22 ASN B CA 1
ATOM 782 C C . ASN B 1 22 ? 4.547 -21.016 -4.766 1 98.62 22 ASN B C 1
ATOM 784 O O . ASN B 1 22 ? 3.941 -22.031 -5.098 1 98.62 22 ASN B O 1
ATOM 788 N N . LEU B 1 23 ? 4.207 -19.875 -5.172 1 98.56 23 LEU B N 1
ATOM 789 C CA . LEU B 1 23 ? 3.156 -19.672 -6.16 1 98.56 23 LEU B CA 1
ATOM 790 C C . LEU B 1 23 ? 3.742 -19.203 -7.488 1 98.56 23 LEU B C 1
ATOM 792 O O . LEU B 1 23 ? 4.68 -18.391 -7.508 1 98.56 23 LEU B O 1
ATOM 796 N N . THR B 1 24 ? 3.094 -19.734 -8.508 1 98.56 24 THR B N 1
ATOM 797 C CA . THR B 1 24 ? 3.365 -19.172 -9.82 1 98.56 24 THR B CA 1
ATOM 798 C C . THR B 1 24 ? 2.537 -17.906 -10.047 1 98.56 24 THR B C 1
ATOM 800 O O . THR B 1 24 ? 1.651 -17.594 -9.25 1 98.56 24 THR B O 1
ATOM 803 N N . GLN B 1 25 ? 2.912 -17.203 -11.086 1 98.44 25 GLN B N 1
ATOM 804 C CA . GLN B 1 25 ? 2.115 -16.031 -11.422 1 98.44 25 GLN B CA 1
ATOM 805 C C . GLN B 1 25 ? 0.66 -16.406 -11.688 1 98.44 25 GLN B C 1
ATOM 807 O O . GLN B 1 25 ? -0.258 -15.688 -11.281 1 98.44 25 GLN B O 1
ATOM 812 N N . VAL B 1 26 ? 0.434 -17.562 -12.367 1 98.56 26 VAL B N 1
ATOM 813 C CA . VAL B 1 26 ? -0.901 -18.031 -12.711 1 98.56 26 VAL B CA 1
ATOM 814 C C . VAL B 1 26 ? -1.665 -18.375 -11.43 1 98.56 26 VAL B C 1
ATOM 816 O O . VAL B 1 26 ? -2.822 -17.984 -11.266 1 98.56 26 VAL B O 1
ATOM 819 N N . GLN B 1 27 ? -1.021 -19.109 -10.531 1 98.69 27 GLN B N 1
ATOM 820 C CA . GLN B 1 27 ? -1.646 -19.516 -9.273 1 98.69 27 GLN B CA 1
ATOM 821 C C . GLN B 1 27 ? -1.999 -18.297 -8.422 1 98.69 27 GLN B C 1
ATOM 823 O O . GLN B 1 27 ? -3.082 -18.234 -7.84 1 98.69 27 GLN B O 1
ATOM 828 N N . LEU B 1 28 ? -1.134 -17.359 -8.32 1 98.62 28 LEU B N 1
ATOM 829 C CA . LEU B 1 28 ? -1.417 -16.141 -7.582 1 98.62 28 LEU B CA 1
ATOM 830 C C . LEU B 1 28 ? -2.584 -15.383 -8.211 1 98.62 28 LEU B C 1
ATOM 832 O O . LEU B 1 28 ? -3.471 -14.906 -7.5 1 98.62 28 LEU B O 1
ATOM 836 N N . ALA B 1 29 ? -2.551 -15.219 -9.508 1 98.5 29 ALA B N 1
ATOM 837 C CA . ALA B 1 29 ? -3.621 -14.523 -10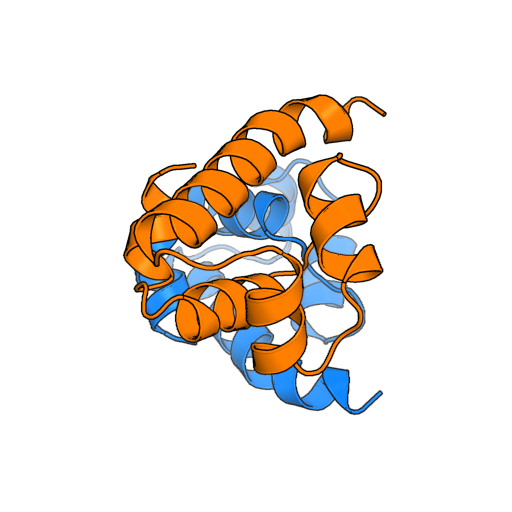.219 1 98.5 29 ALA B CA 1
ATOM 838 C C . ALA B 1 29 ? -4.977 -15.156 -9.914 1 98.5 29 ALA B C 1
ATOM 840 O O . ALA B 1 29 ? -5.965 -14.453 -9.703 1 98.5 29 ALA B O 1
ATOM 841 N N . GLU B 1 30 ? -5.008 -16.453 -9.867 1 98.38 30 GLU B N 1
ATOM 842 C CA . GLU B 1 30 ? -6.234 -17.172 -9.555 1 98.38 30 GLU B CA 1
ATOM 843 C C . GLU B 1 30 ? -6.723 -16.844 -8.148 1 98.38 30 GLU B C 1
ATOM 845 O O . GLU B 1 30 ? -7.91 -16.594 -7.941 1 98.38 30 GLU B O 1
ATOM 850 N N . ARG B 1 31 ? -5.805 -16.828 -7.191 1 97.94 31 ARG B N 1
ATOM 851 C CA . ARG B 1 31 ? -6.156 -16.516 -5.809 1 97.94 31 ARG B CA 1
ATOM 852 C C . ARG B 1 31 ? -6.668 -15.078 -5.691 1 97.94 31 ARG B C 1
ATOM 854 O O . ARG B 1 31 ? -7.5 -14.781 -4.836 1 97.94 31 ARG B O 1
ATOM 861 N N . LEU B 1 32 ? -6.188 -14.258 -6.539 1 97.62 32 LEU B N 1
ATOM 862 C CA . LEU B 1 32 ? -6.555 -12.852 -6.512 1 97.62 32 LEU B CA 1
ATOM 863 C C . LEU B 1 32 ? -7.824 -12.602 -7.32 1 97.62 32 LEU B C 1
ATOM 865 O O . LEU B 1 32 ? -8.383 -11.5 -7.289 1 97.62 32 LEU B O 1
ATOM 869 N N . GLY B 1 33 ? -8.242 -13.609 -8.031 1 97.56 33 GLY B N 1
ATOM 870 C CA . GLY B 1 33 ? -9.367 -13.422 -8.93 1 97.56 33 GLY B CA 1
ATOM 871 C C . GLY B 1 33 ? -9.055 -12.516 -10.102 1 97.56 33 GLY B C 1
ATOM 872 O O . GLY B 1 33 ? -9.891 -11.719 -10.516 1 97.56 33 GLY B O 1
ATOM 873 N N . LYS B 1 34 ? -7.891 -12.531 -10.508 1 97.31 34 LYS B N 1
ATOM 874 C CA . LYS B 1 34 ? -7.406 -11.719 -11.617 1 97.31 34 LYS B CA 1
ATOM 875 C C . LYS B 1 34 ? -6.789 -12.586 -12.711 1 97.31 34 LYS B C 1
ATOM 877 O O . LYS B 1 34 ? -6.707 -13.805 -12.57 1 97.31 34 LYS B O 1
ATOM 882 N N . GLY B 1 35 ? -6.441 -11.938 -13.805 1 97.5 35 GLY B N 1
ATOM 883 C CA . GLY B 1 35 ? -5.688 -12.625 -14.844 1 97.5 35 GLY B CA 1
ATOM 884 C C . GLY B 1 35 ? -4.191 -12.617 -14.602 1 97.5 35 GLY B C 1
ATOM 885 O O . GLY B 1 35 ? -3.66 -11.695 -13.984 1 97.5 35 GLY B O 1
ATOM 886 N N . GLN B 1 36 ? -3.525 -13.664 -15.102 1 97.81 36 GLN B N 1
ATOM 887 C CA . GLN B 1 36 ? -2.078 -13.766 -14.953 1 97.81 36 GLN B CA 1
ATOM 888 C C . GLN B 1 36 ? -1.381 -12.516 -15.477 1 97.81 36 GLN B C 1
ATOM 890 O O . GLN B 1 36 ? -0.359 -12.094 -14.922 1 97.81 36 GLN B O 1
ATOM 895 N N . SER B 1 37 ? -1.9 -11.891 -16.453 1 98 37 SER B N 1
ATOM 896 C CA . SER B 1 37 ? -1.297 -10.688 -17.016 1 98 37 SER B CA 1
ATOM 897 C C . SER B 1 37 ? -1.219 -9.57 -15.984 1 98 37 SER B C 1
ATOM 899 O O . SER B 1 37 ? -0.294 -8.758 -16.016 1 98 37 SER B O 1
ATOM 901 N N . TYR B 1 38 ? -2.189 -9.5 -15.133 1 96.5 38 TYR B N 1
ATOM 902 C CA . TYR B 1 38 ? -2.178 -8.508 -14.062 1 96.5 38 TYR B CA 1
ATOM 903 C C . TYR B 1 38 ? -0.937 -8.656 -13.188 1 96.5 38 TYR B C 1
ATOM 905 O O . TYR B 1 38 ? -0.235 -7.68 -12.922 1 96.5 38 TYR B O 1
ATOM 913 N N . VAL B 1 39 ? -0.663 -9.867 -12.758 1 97.56 39 VAL B N 1
ATOM 914 C CA . VAL B 1 39 ? 0.475 -10.172 -11.898 1 97.56 39 VAL B CA 1
ATOM 915 C C . VAL B 1 39 ? 1.777 -9.89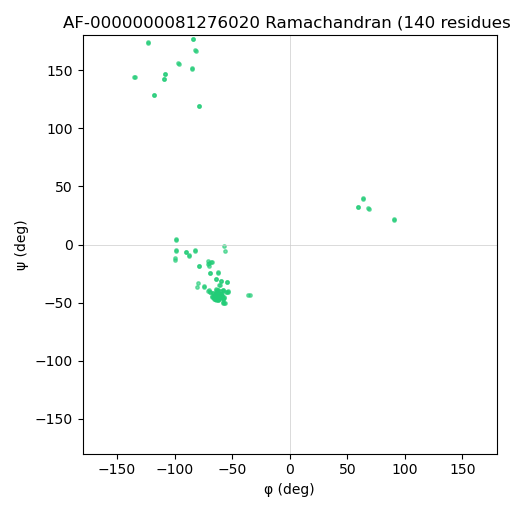1 -12.648 1 97.56 39 VAL B C 1
ATOM 917 O O . VAL B 1 39 ? 2.674 -9.227 -12.117 1 97.56 39 VAL B O 1
ATOM 920 N N . SER B 1 40 ? 1.845 -10.359 -13.859 1 97.06 40 SER B N 1
ATOM 921 C CA . SER B 1 40 ? 3.059 -10.195 -14.648 1 97.06 40 SER B CA 1
ATOM 922 C C . SER B 1 40 ? 3.348 -8.719 -14.922 1 97.06 40 SER B C 1
ATOM 924 O O . SER B 1 40 ? 4.488 -8.273 -14.789 1 97.06 40 SER B O 1
ATOM 926 N N . LYS B 1 41 ? 2.365 -7.949 -15.266 1 95.75 41 LYS B N 1
ATOM 927 C CA . LYS B 1 41 ? 2.535 -6.523 -15.531 1 95.75 41 LYS B CA 1
ATOM 928 C C . LYS B 1 41 ? 2.982 -5.781 -14.273 1 95.75 41 LYS B C 1
ATOM 930 O O . LYS B 1 41 ? 3.793 -4.855 -14.352 1 95.75 41 LYS B O 1
ATOM 935 N 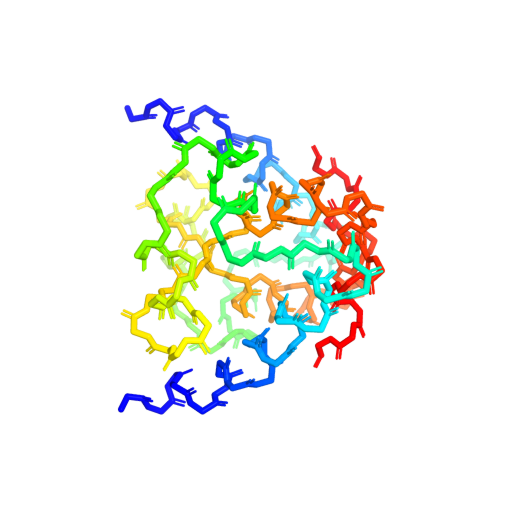N . LEU B 1 42 ? 2.426 -6.18 -13.195 1 94.25 42 LEU B N 1
ATOM 936 C CA . LEU B 1 42 ? 2.828 -5.566 -11.938 1 94.25 42 LEU B CA 1
ATOM 937 C C . LEU B 1 42 ? 4.293 -5.871 -11.625 1 94.25 42 LEU B C 1
ATOM 939 O O . LEU B 1 42 ? 5.07 -4.961 -11.336 1 94.25 42 LEU B O 1
ATOM 943 N N . GLU B 1 43 ? 4.645 -7.09 -11.766 1 94.94 43 GLU B N 1
ATOM 944 C CA . GLU B 1 43 ? 6 -7.5 -11.414 1 94.94 43 GLU B CA 1
ATOM 945 C C . GLU B 1 43 ? 7.016 -6.945 -12.414 1 94.94 43 GLU B C 1
ATOM 947 O O . GLU B 1 43 ? 8.203 -6.844 -12.102 1 94.94 43 GLU B O 1
ATOM 952 N N . ARG B 1 44 ? 6.551 -6.52 -13.562 1 92.06 44 ARG B N 1
ATOM 953 C CA . ARG B 1 44 ? 7.445 -5.969 -14.578 1 92.06 44 ARG B CA 1
ATOM 954 C C . ARG B 1 44 ? 7.43 -4.445 -14.547 1 92.06 44 ARG B C 1
ATOM 956 O O . ARG B 1 44 ? 8.188 -3.797 -15.281 1 92.06 44 ARG B O 1
ATOM 963 N N . GLY B 1 45 ? 6.605 -3.898 -13.758 1 89.25 45 GLY B N 1
ATOM 964 C CA . GLY B 1 45 ? 6.609 -2.455 -13.578 1 89.25 45 GLY B CA 1
ATOM 965 C C . GLY B 1 45 ? 5.695 -1.731 -14.547 1 89.25 45 GLY B C 1
ATOM 966 O O . GLY B 1 45 ? 5.871 -0.538 -14.805 1 89.25 45 GLY B O 1
ATOM 967 N N . GLU B 1 46 ? 4.738 -2.385 -15.086 1 90.94 46 GLU B N 1
ATOM 968 C CA . GLU B 1 46 ? 3.811 -1.788 -16.047 1 90.94 46 GLU B CA 1
ATOM 969 C C . GLU B 1 46 ? 2.494 -1.406 -15.375 1 90.94 46 GLU B C 1
ATOM 971 O O . GLU B 1 46 ? 1.663 -0.719 -15.969 1 90.94 46 GLU B O 1
ATOM 976 N N . GLN B 1 47 ? 2.264 -1.871 -14.18 1 89.06 47 GLN B N 1
ATOM 977 C CA . GLN B 1 47 ? 1.082 -1.551 -13.383 1 89.06 47 GLN B CA 1
ATOM 978 C C . GLN B 1 47 ? 1.462 -1.22 -11.938 1 89.06 47 GLN B C 1
ATOM 980 O O . GLN B 1 47 ? 2.398 -1.804 -11.391 1 89.06 47 GLN B O 1
ATOM 985 N N . TYR B 1 48 ? 0.709 -0.272 -11.414 1 87.75 48 TYR B N 1
ATOM 986 C CA . TYR B 1 48 ? 0.902 0.07 -10.016 1 87.75 48 TYR B CA 1
ATOM 987 C C . TYR B 1 48 ? -0.107 -0.655 -9.133 1 87.75 48 TYR B C 1
ATOM 989 O O . TYR B 1 48 ? -1.121 -1.156 -9.617 1 87.75 48 TYR B O 1
ATOM 997 N N . ILE B 1 49 ? 0.307 -0.772 -7.934 1 92.25 49 ILE B N 1
ATOM 998 C CA . ILE B 1 49 ? -0.56 -1.475 -6.992 1 92.25 49 ILE B CA 1
ATOM 999 C C . ILE B 1 49 ? -0.968 -0.53 -5.863 1 92.25 49 ILE B C 1
ATOM 1001 O O . ILE B 1 49 ? -0.127 0.174 -5.301 1 92.25 49 ILE B O 1
ATOM 1005 N N . ASP B 1 50 ? -2.281 -0.439 -5.59 1 91 50 ASP B N 1
ATOM 1006 C CA . ASP B 1 50 ? -2.703 0.389 -4.465 1 91 50 ASP B CA 1
ATOM 1007 C C . ASP B 1 50 ? -2.623 -0.386 -3.152 1 91 50 ASP B C 1
ATOM 1009 O O . ASP B 1 50 ? -2.303 -1.576 -3.146 1 91 50 ASP B O 1
ATOM 1013 N N . VAL B 1 51 ? -2.896 0.231 -2.1 1 95.06 51 VAL B N 1
ATOM 1014 C CA . VAL B 1 51 ? -2.68 -0.326 -0.768 1 95.06 51 VAL B CA 1
ATOM 1015 C C . VAL B 1 51 ? -3.57 -1.55 -0.568 1 95.06 51 VAL B C 1
ATOM 1017 O O . VAL B 1 51 ? -3.127 -2.568 -0.032 1 95.06 51 VAL B O 1
ATOM 1020 N N . LEU B 1 52 ? -4.793 -1.484 -0.982 1 93.06 52 LEU B N 1
ATOM 1021 C CA . LEU B 1 52 ? -5.707 -2.596 -0.751 1 93.06 52 LEU B CA 1
ATOM 1022 C C . LEU B 1 52 ? -5.32 -3.805 -1.598 1 93.06 52 LEU B C 1
ATOM 1024 O O . LEU B 1 52 ? -5.383 -4.941 -1.127 1 93.06 52 LEU B O 1
ATOM 1028 N N . GLU B 1 53 ? -4.961 -3.559 -2.785 1 93.38 53 GLU B N 1
ATOM 1029 C CA . GLU B 1 53 ? -4.469 -4.645 -3.631 1 93.38 53 GLU B CA 1
ATOM 1030 C C . GLU B 1 53 ? -3.203 -5.266 -3.051 1 93.38 53 GLU B C 1
ATOM 1032 O O . GLU B 1 53 ? -3.006 -6.48 -3.143 1 93.38 53 GLU B O 1
ATOM 1037 N N . PHE B 1 54 ? -2.4 -4.414 -2.537 1 96.25 54 PHE B N 1
ATOM 1038 C CA . PHE B 1 54 ? -1.197 -4.891 -1.866 1 96.25 54 PHE B CA 1
ATOM 1039 C C . PHE B 1 54 ? -1.552 -5.836 -0.725 1 96.25 54 PHE B C 1
ATOM 1041 O O . PHE B 1 54 ? -0.957 -6.906 -0.591 1 96.25 54 PHE B O 1
ATOM 1048 N N . VAL B 1 55 ? -2.469 -5.469 0.075 1 96.94 55 VAL B N 1
ATOM 1049 C CA . VAL B 1 55 ? -2.914 -6.309 1.185 1 96.94 55 VAL B CA 1
ATOM 1050 C C . VAL B 1 55 ? -3.447 -7.633 0.649 1 96.94 55 VAL B C 1
ATOM 1052 O O . VAL B 1 55 ? -3.107 -8.703 1.165 1 96.94 55 VAL B O 1
ATOM 1055 N N . GLU B 1 56 ? -4.234 -7.598 -0.367 1 96.56 56 GLU B N 1
ATOM 1056 C CA . GLU B 1 56 ? -4.785 -8.805 -0.972 1 96.56 56 GLU B CA 1
ATOM 1057 C C . GLU B 1 56 ? -3.682 -9.711 -1.51 1 96.56 56 GLU B C 1
ATOM 1059 O O . GLU B 1 56 ? -3.76 -10.938 -1.387 1 96.56 56 GLU B O 1
ATOM 1064 N N . TRP B 1 57 ? -2.721 -9.047 -2.15 1 98.19 57 TRP B N 1
ATOM 1065 C CA . TRP B 1 57 ? -1.564 -9.781 -2.654 1 98.19 57 TRP B CA 1
ATOM 1066 C C . TRP B 1 57 ? -0.874 -10.547 -1.532 1 98.19 57 TRP B C 1
ATOM 1068 O O . TRP B 1 57 ? -0.586 -11.734 -1.671 1 98.19 57 TRP B O 1
ATOM 1078 N N . CYS B 1 58 ? -0.605 -9.859 -0.481 1 98.31 58 CYS B N 1
ATOM 1079 C CA . CYS B 1 58 ? 0.056 -10.484 0.661 1 98.31 58 CYS B CA 1
ATOM 1080 C C . CYS B 1 58 ? -0.781 -11.625 1.219 1 98.31 58 CYS B C 1
ATOM 1082 O O . CYS B 1 58 ? -0.261 -12.711 1.481 1 98.31 58 CYS B O 1
ATOM 1084 N N . GLU B 1 59 ? -2.062 -11.422 1.383 1 97.75 59 GLU B N 1
ATOM 1085 C CA . GLU B 1 59 ? -2.963 -12.43 1.939 1 97.75 59 GLU B CA 1
ATOM 1086 C C . GLU B 1 59 ? -3.035 -13.664 1.044 1 97.75 59 GLU B C 1
ATOM 1088 O O . GLU B 1 59 ? -3.049 -14.789 1.534 1 97.75 59 GLU B O 1
ATOM 1093 N N . ALA B 1 60 ? -3.062 -13.359 -0.242 1 98.25 60 ALA B N 1
ATOM 1094 C CA . ALA B 1 60 ? -3.082 -14.461 -1.2 1 98.25 60 ALA B CA 1
ATOM 1095 C C . ALA B 1 60 ? -1.818 -15.312 -1.083 1 98.25 60 ALA B C 1
ATOM 1097 O O . ALA B 1 60 ? -1.826 -16.5 -1.424 1 98.25 60 ALA B O 1
ATOM 1098 N N . CYS B 1 61 ? -0.762 -14.742 -0.591 1 98.56 61 CYS B N 1
ATOM 1099 C CA . CYS B 1 61 ? 0.519 -15.422 -0.424 1 98.56 61 CYS B CA 1
ATOM 1100 C C . CYS B 1 61 ? 0.694 -15.906 1.01 1 98.56 61 CYS B C 1
ATOM 1102 O O . CYS B 1 61 ? 1.773 -16.375 1.385 1 98.56 61 CYS B O 1
ATOM 1104 N N . SER B 1 62 ? -0.349 -15.734 1.844 1 98.06 62 SER B N 1
ATOM 1105 C CA . SER B 1 62 ? -0.31 -16.109 3.256 1 98.06 62 SER B CA 1
ATOM 1106 C C . SER B 1 62 ? 0.805 -15.367 3.988 1 98.06 62 SER B C 1
ATOM 1108 O O . SER B 1 62 ? 1.481 -15.945 4.844 1 98.06 62 SER B O 1
ATOM 1110 N N . ALA B 1 63 ? 1.082 -14.211 3.584 1 97.94 63 ALA B N 1
ATOM 1111 C CA . ALA B 1 63 ? 2.066 -13.336 4.215 1 97.94 63 ALA B CA 1
ATOM 1112 C C . ALA B 1 63 ? 1.385 -12.188 4.949 1 97.94 63 ALA B C 1
ATOM 1114 O O . ALA B 1 63 ? 0.35 -11.688 4.504 1 97.94 63 ALA B O 1
ATOM 1115 N N . ALA B 1 64 ? 1.978 -11.766 6.027 1 97.75 64 ALA B N 1
ATOM 1116 C CA . ALA B 1 64 ? 1.445 -10.633 6.773 1 97.75 64 ALA B CA 1
ATOM 1117 C C . ALA B 1 64 ? 1.813 -9.312 6.098 1 97.75 64 ALA B C 1
ATOM 1119 O O . ALA B 1 64 ? 2.994 -8.977 5.969 1 97.75 64 ALA B O 1
ATOM 1120 N N . PRO B 1 65 ? 0.823 -8.539 5.688 1 97.75 65 PRO B N 1
ATOM 1121 C CA . PRO B 1 65 ? 1.118 -7.285 4.984 1 97.75 65 PRO B CA 1
ATOM 1122 C C . PRO B 1 65 ? 2.082 -6.391 5.762 1 97.75 65 PRO B C 1
ATOM 1124 O O . PRO B 1 65 ? 2.953 -5.754 5.164 1 97.75 65 PRO B O 1
ATOM 1127 N N . GLY B 1 66 ? 1.883 -6.324 7.074 1 97.62 66 GLY B N 1
ATOM 1128 C CA . GLY B 1 66 ? 2.756 -5.512 7.906 1 97.62 66 GLY B CA 1
ATOM 1129 C C . GLY B 1 66 ? 4.215 -5.91 7.801 1 97.62 66 GLY B C 1
ATOM 1130 O O . GLY B 1 66 ? 5.098 -5.051 7.773 1 97.62 66 GLY B O 1
ATOM 1131 N N . GLU B 1 67 ? 4.453 -7.207 7.75 1 97.12 67 GLU B N 1
ATOM 1132 C CA . GLU B 1 67 ? 5.82 -7.707 7.617 1 97.12 67 GLU B CA 1
ATOM 1133 C C . GLU B 1 67 ? 6.375 -7.426 6.223 1 97.12 67 GLU B C 1
ATOM 1135 O O . GLU B 1 67 ? 7.551 -7.09 6.074 1 97.12 67 GLU B O 1
ATOM 1140 N N . VAL B 1 68 ? 5.586 -7.578 5.242 1 97.56 68 VAL B N 1
ATOM 1141 C CA . VAL B 1 68 ? 6.027 -7.41 3.861 1 97.56 68 VAL B CA 1
ATOM 1142 C C . VAL B 1 68 ? 6.363 -5.945 3.602 1 97.56 68 VAL B C 1
ATOM 1144 O O . VAL B 1 68 ? 7.402 -5.633 3.01 1 97.56 68 VAL B O 1
ATOM 1147 N N . ILE B 1 69 ? 5.496 -5.051 4.07 1 96.75 69 ILE B N 1
ATOM 1148 C CA . ILE B 1 69 ? 5.711 -3.639 3.779 1 96.75 69 ILE B CA 1
ATOM 1149 C C . ILE B 1 69 ? 6.938 -3.133 4.535 1 96.75 69 ILE B C 1
ATOM 1151 O O . ILE B 1 69 ? 7.566 -2.156 4.125 1 96.75 69 ILE B O 1
ATOM 1155 N N . ALA B 1 70 ? 7.301 -3.756 5.613 1 94.12 70 ALA B N 1
ATOM 1156 C CA . ALA B 1 70 ? 8.484 -3.377 6.387 1 94.12 70 ALA B CA 1
ATOM 1157 C C . ALA B 1 70 ? 9.766 -3.66 5.602 1 94.12 70 ALA B C 1
ATOM 1159 O O . ALA B 1 70 ? 10.836 -3.154 5.945 1 94.12 70 ALA B O 1
ATOM 1160 N N . ARG B 1 71 ? 9.633 -4.434 4.574 1 93.12 71 ARG B N 1
ATOM 1161 C CA . ARG B 1 71 ? 10.781 -4.762 3.727 1 93.12 71 ARG B CA 1
ATOM 1162 C C . ARG B 1 71 ? 11.094 -3.625 2.764 1 93.12 71 ARG B C 1
ATOM 1164 O O . ARG B 1 71 ? 12.156 -3.604 2.145 1 93.12 71 ARG B O 1
ATOM 1171 N N . LEU B 1 72 ? 10.102 -2.762 2.584 1 90.94 72 LEU B N 1
ATOM 1172 C CA . LEU B 1 72 ? 10.266 -1.679 1.619 1 90.94 72 LEU B CA 1
ATOM 1173 C C . LEU B 1 72 ? 11.156 -0.576 2.186 1 90.94 72 LEU B C 1
ATOM 1175 O O . LEU B 1 72 ? 11.992 -0.017 1.469 1 90.94 72 LEU B O 1
#

Foldseek 3Di:
DVVQVVCLQVLVLLVVLCVVLVHDLCQLCVQLVHHSVVNVCSSVRNDDDDPVNLCSSCVSSVHHSVVSVVSD/DVVQVVCLQVLVLLVVLCVVLVHDLCQLCVQLVHHSVVNVCSSVRNDDDDPVNLCSSCVSSVHHSVVSVVSD

Radius of gyration: 15.23 Å; Cα contacts (8 Å, |Δi|>4): 164; chains: 2; bounding box: 30×42×33 Å

Solvent-accessible surface area (backbone atoms only — not comparable to full-atom values): 7876 Å² total; per-residue (Å²): 114,72,76,46,58,68,39,48,60,51,25,51,48,52,49,48,46,34,49,75,51,71,42,50,56,56,56,48,14,55,67,67,73,47,54,40,64,59,46,51,33,31,59,70,67,76,43,86,57,37,45,66,56,47,42,50,53,24,51,66,38,74,40,57,46,24,64,56,57,63,72,106,112,75,77,44,59,67,40,45,59,51,26,53,50,52,49,49,46,36,49,74,50,70,42,50,58,58,56,47,13,54,68,68,71,48,53,41,63,58,46,50,34,31,58,71,67,76,44,86,56,37,46,68,56,45,41,50,53,24,52,65,37,74,40,58,47,26,64,57,57,63,72,106

Nearest PDB structures (foldseek):
  2b5a-assembly1_A  TM=9.209E-01  e=3.970E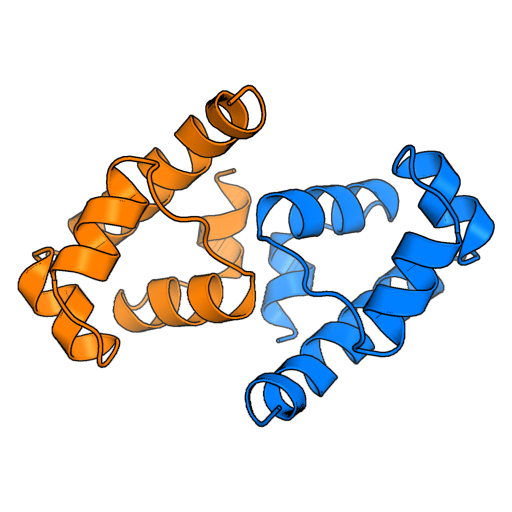-04  [Bacillus] caldolyticus
  3f52-assembly1_A  TM=9.107E-01  e=6.189E-04  Corynebacterium glutamicum
  3f52-assembly1_E  TM=9.053E-01  e=1.140E-03  Corynebacterium glutamicum
  3f51-assembly1_A  TM=9.039E-01  e=1.205E-03  Corynebacterium glutamicum
  4i6t-assembly1_A  TM=9.397E-01  e=4.084E-03  Enterobacter sp. RFL1396

InterPro domains:
  IPR001387 Cro/C1-type, helix-turn-helix domain [PF01381] (14-61)
  IPR001387 Cro/C1-type, helix-turn-helix domain [PS50943] (14-68)
  IPR001387 Cro/C1-type, helix-turn-helix domain [SM00530] (13-68)
  IPR001387 Cro/C1-type, helix-turn-helix domain [cd00093] (21-61)
  IPR010982 Lambda repressor-like, DNA-binding domain superfamily [G3DSA:1.10.260.40] (1-72)
  IPR010982 Lambda repressor-like, DNA-binding domain superfamily [SSF47413] (8-66)